Protein AF-G9KQT1-F1 (afdb_monomer_lite)

Foldseek 3Di:
DVVVVVVVVVVVVCCCPPPDPPVVVVVVVVVVVVVVVVVVVVVVVVVVVVVVVVVVVVVVVVVVVLLVVLLVPLVQAQDPVGHGPQRDPVDPDGHPSNVSSVVRDHPDPPPPPPPPPPPPPPCVVVPVPPPPPDDDDDD

pLDDT: mean 85.5, std 14.72, range [45.38, 98.44]

Secondary structure (DSSP, 8-state):
-HHHHHHHHHHHHHIIIII--HHHHHHHHHHHHHHHHHHHHHHHHHHHHHHHHHHHHHHHHHHHHHHHHHHHTGGGS--SSS--TTS-TTSSS--HHHHHHHHPPP---------------GGGG-GGGSTTSSPPPP-

Organism: Mustela putorius furo (NCBI:txid9669)

Sequence (139 aa):
AMAVRIQRRWRGYRIRKYCFNYFYLKEYLRAVSETNDAIREALEEFAEMKEREEKKADLEREEKERDSQARKMHYLLSTKQIPGIYNSPFRKDPDPWELRLQKAKPLTSQRSKVKDKHWVSPNSWLECTSARSFPRSEV

Radius of gyration: 44.78 Å; chains: 1; bounding box: 61×94×132 Å

Structure (mmCIF, N/CA/C/O backbone):
data_AF-G9KQT1-F1
#
_entry.id   AF-G9KQT1-F1
#
loop_
_atom_site.group_PDB
_atom_site.id
_atom_site.type_symbol
_atom_site.label_atom_id
_atom_site.label_alt_id
_atom_site.label_comp_id
_atom_site.label_asym_id
_atom_site.label_entity_id
_atom_site.label_seq_id
_atom_site.pdbx_PDB_ins_code
_atom_site.Cartn_x
_atom_site.Cartn_y
_atom_site.Cartn_z
_atom_site.occupancy
_atom_site.B_iso_or_equiv
_atom_site.auth_seq_id
_atom_site.auth_comp_id
_atom_site.auth_asym_id
_atom_site.auth_atom_id
_atom_site.pdbx_PDB_model_num
ATOM 1 N N . ALA A 1 1 ? 21.261 -1.125 -65.620 1.00 68.56 1 ALA A N 1
ATOM 2 C CA . ALA A 1 1 ? 21.786 -0.017 -64.788 1.00 68.56 1 ALA A CA 1
ATOM 3 C C . ALA A 1 1 ? 22.681 -0.540 -63.651 1.00 68.56 1 ALA A C 1
ATOM 5 O O . ALA A 1 1 ? 22.183 -0.914 -62.593 1.00 68.56 1 ALA A O 1
ATOM 6 N N . MET A 1 2 ? 24.002 -0.604 -63.861 1.00 87.31 2 MET A N 1
ATOM 7 C CA . MET A 1 2 ? 24.957 -1.138 -62.870 1.00 87.31 2 MET A CA 1
ATOM 8 C C . MET A 1 2 ? 25.234 -0.150 -61.718 1.00 87.31 2 MET A C 1
ATOM 10 O O . MET A 1 2 ? 25.255 -0.541 -60.552 1.00 87.31 2 MET A O 1
ATOM 14 N N . ALA A 1 3 ? 25.338 1.146 -62.027 1.00 92.75 3 ALA A N 1
ATOM 15 C CA . ALA A 1 3 ? 25.593 2.206 -61.047 1.00 92.75 3 ALA A CA 1
ATOM 16 C C . ALA A 1 3 ? 24.540 2.263 -59.923 1.00 92.75 3 ALA A C 1
ATOM 18 O O . ALA A 1 3 ? 24.884 2.399 -58.751 1.00 92.75 3 ALA A O 1
ATOM 19 N N . VAL A 1 4 ? 23.262 2.061 -60.255 1.00 95.12 4 VAL A N 1
ATOM 20 C CA . VAL A 1 4 ? 22.153 2.070 -59.284 1.00 95.12 4 VAL A CA 1
ATOM 21 C C . VAL A 1 4 ? 22.292 0.941 -58.255 1.00 95.12 4 VAL A C 1
ATOM 23 O O . VAL A 1 4 ? 22.037 1.142 -57.066 1.00 95.12 4 VAL A O 1
ATOM 26 N N . ARG A 1 5 ? 22.752 -0.247 -58.678 1.00 94.50 5 ARG A N 1
ATOM 27 C CA . ARG A 1 5 ? 22.982 -1.390 -57.774 1.00 94.50 5 ARG A CA 1
ATOM 28 C C . ARG A 1 5 ? 24.106 -1.090 -56.780 1.00 94.50 5 ARG A C 1
ATOM 30 O O . ARG A 1 5 ? 23.953 -1.361 -55.588 1.00 94.50 5 ARG A O 1
ATOM 37 N N . ILE A 1 6 ? 25.190 -0.478 -57.257 1.00 94.50 6 ILE A N 1
ATOM 38 C CA . ILE A 1 6 ? 26.335 -0.065 -56.431 1.00 94.50 6 ILE A CA 1
ATOM 39 C C . ILE A 1 6 ? 25.904 1.012 -55.426 1.00 94.50 6 ILE A C 1
ATOM 41 O O . ILE A 1 6 ? 26.145 0.874 -54.226 1.00 94.50 6 ILE A O 1
ATOM 45 N N . GLN A 1 7 ? 25.181 2.038 -55.882 1.00 95.44 7 GLN A N 1
ATOM 46 C CA . GLN A 1 7 ? 24.676 3.115 -55.027 1.00 95.44 7 GLN A CA 1
ATOM 47 C C . GLN A 1 7 ? 23.732 2.594 -53.937 1.00 95.44 7 GLN A C 1
ATOM 49 O O . GLN A 1 7 ? 23.856 2.987 -52.776 1.00 95.44 7 GLN A O 1
ATOM 54 N N . ARG A 1 8 ? 22.820 1.671 -54.272 1.00 95.25 8 ARG A N 1
ATOM 55 C CA . ARG A 1 8 ? 21.919 1.044 -53.292 1.00 95.25 8 ARG A CA 1
ATOM 56 C C . ARG A 1 8 ? 22.699 0.288 -52.214 1.00 95.25 8 ARG A C 1
ATOM 58 O O . ARG A 1 8 ? 22.399 0.434 -51.028 1.00 95.25 8 ARG A O 1
ATOM 65 N N . ARG A 1 9 ? 23.720 -0.485 -52.604 1.00 94.50 9 ARG A N 1
ATOM 66 C CA . ARG A 1 9 ? 24.579 -1.222 -51.663 1.00 94.50 9 ARG A CA 1
ATOM 67 C C . ARG A 1 9 ? 25.357 -0.271 -50.751 1.00 94.50 9 ARG A C 1
ATOM 69 O O . ARG A 1 9 ? 25.375 -0.490 -49.540 1.00 94.50 9 ARG A O 1
ATOM 76 N N . TRP A 1 10 ? 25.938 0.788 -51.315 1.00 95.19 10 TRP A N 1
ATOM 77 C CA . TRP A 1 10 ? 26.695 1.793 -50.567 1.00 95.19 10 TRP A CA 1
ATOM 78 C C . TRP A 1 10 ? 25.828 2.548 -49.555 1.00 95.19 10 TRP A C 1
ATOM 80 O O . TRP A 1 10 ? 26.207 2.664 -48.392 1.00 95.19 10 TRP A O 1
ATOM 90 N N . ARG A 1 11 ? 24.626 2.988 -49.954 1.00 93.38 11 ARG A N 1
ATOM 91 C CA . ARG A 1 11 ? 23.673 3.657 -49.049 1.00 93.38 11 ARG A CA 1
ATOM 92 C C . ARG A 1 11 ? 23.312 2.771 -47.853 1.00 93.38 11 ARG A C 1
ATOM 94 O O . ARG A 1 11 ? 23.349 3.239 -46.720 1.00 93.38 11 ARG A O 1
ATOM 101 N N . GLY A 1 12 ? 23.040 1.485 -48.090 1.00 91.69 12 GLY A N 1
ATOM 102 C CA . GLY A 1 12 ? 22.746 0.531 -47.017 1.00 91.69 12 GLY A CA 1
ATOM 103 C C . GLY A 1 12 ? 23.928 0.291 -46.072 1.00 91.69 12 GLY A C 1
ATOM 104 O O . GLY A 1 12 ? 23.738 0.222 -44.860 1.00 91.69 12 GLY A O 1
ATOM 105 N N . TYR A 1 13 ? 25.147 0.192 -46.608 1.00 91.44 13 TYR A N 1
ATOM 106 C CA . TYR A 1 13 ? 26.362 0.092 -45.795 1.00 91.44 13 TYR A CA 1
ATOM 107 C C . TYR A 1 13 ? 26.582 1.347 -44.942 1.00 91.44 13 TYR A C 1
ATOM 109 O O . TYR A 1 13 ? 26.785 1.226 -43.737 1.00 91.44 13 TYR A O 1
ATOM 117 N N . ARG A 1 14 ? 26.472 2.543 -45.540 1.00 92.50 14 ARG A N 1
ATOM 118 C CA . ARG A 1 14 ? 26.674 3.819 -44.842 1.00 92.50 14 ARG A CA 1
ATOM 119 C C . ARG A 1 14 ? 25.743 3.957 -43.640 1.00 92.50 14 ARG A C 1
ATOM 121 O O . ARG A 1 14 ? 26.203 4.312 -42.564 1.00 92.50 14 ARG A O 1
ATOM 128 N N . ILE A 1 15 ? 24.460 3.637 -43.813 1.00 90.38 15 ILE A N 1
ATOM 129 C CA . ILE A 1 15 ? 23.469 3.736 -42.733 1.00 90.38 15 ILE A CA 1
ATOM 130 C C . ILE A 1 15 ? 23.805 2.767 -41.595 1.00 90.38 15 ILE A C 1
ATOM 132 O O . ILE A 1 15 ? 23.902 3.201 -40.452 1.00 90.38 15 ILE A O 1
ATOM 136 N N . ARG A 1 16 ? 24.043 1.483 -41.903 1.00 87.31 16 ARG A N 1
ATOM 137 C CA . ARG A 1 16 ? 24.343 0.461 -40.882 1.00 87.31 16 ARG A CA 1
ATOM 138 C C . ARG A 1 16 ? 25.674 0.679 -40.163 1.00 87.31 16 ARG A C 1
ATOM 140 O O . ARG A 1 16 ? 25.832 0.197 -39.050 1.00 87.31 16 ARG A O 1
ATOM 147 N N . LYS A 1 17 ? 26.636 1.349 -40.806 1.00 86.06 17 LYS A N 1
ATOM 148 C CA . LYS A 1 17 ? 27.951 1.611 -40.213 1.00 86.06 17 LYS A CA 1
ATOM 149 C C . LYS A 1 17 ? 28.010 2.920 -39.430 1.00 86.06 17 LYS A C 1
ATOM 151 O O . LYS A 1 17 ? 28.666 2.953 -38.399 1.00 86.06 17 LYS A O 1
ATOM 156 N N . TYR A 1 18 ? 27.367 3.983 -39.917 1.00 88.75 18 TYR A N 1
ATOM 157 C CA . TYR A 1 18 ? 27.596 5.337 -39.397 1.00 88.75 18 TYR A CA 1
ATOM 158 C C . TYR A 1 18 ? 26.359 6.026 -38.824 1.00 88.75 18 TYR A C 1
ATOM 160 O O . TYR A 1 18 ? 26.514 6.966 -38.056 1.00 88.75 18 TYR A O 1
ATOM 168 N N . CYS A 1 19 ? 25.146 5.611 -39.195 1.00 86.25 19 CYS A N 1
ATOM 169 C CA . CYS A 1 19 ? 23.930 6.310 -38.768 1.00 86.25 19 CYS A CA 1
ATOM 170 C C . CYS A 1 19 ? 23.150 5.533 -37.708 1.00 86.25 19 CYS A C 1
ATOM 172 O O . CYS A 1 19 ? 22.581 6.138 -36.809 1.00 86.25 19 CYS A O 1
ATOM 174 N N . PHE A 1 20 ? 23.084 4.206 -37.832 1.00 84.50 20 PHE A N 1
ATOM 175 C CA . PHE A 1 20 ? 22.216 3.397 -36.990 1.00 84.50 20 PHE A CA 1
ATOM 176 C C . PHE A 1 20 ? 22.848 2.052 -36.646 1.00 84.50 20 PHE A C 1
ATOM 178 O O . PHE A 1 20 ? 23.075 1.217 -37.526 1.00 84.50 20 PHE A O 1
ATOM 185 N N . ASN A 1 21 ? 23.074 1.833 -35.351 1.00 87.19 21 ASN A N 1
ATOM 186 C CA . ASN A 1 21 ? 23.496 0.548 -34.820 1.00 87.19 21 ASN A CA 1
ATOM 187 C C . ASN A 1 21 ? 22.286 -0.196 -34.241 1.00 87.19 21 ASN A C 1
ATOM 189 O O . ASN A 1 21 ? 21.804 0.105 -33.150 1.00 87.19 21 ASN A O 1
ATOM 193 N N . TYR A 1 22 ? 21.822 -1.190 -34.993 1.00 86.12 22 TYR A N 1
ATOM 194 C CA . TYR A 1 22 ? 20.683 -2.027 -34.626 1.00 86.12 22 TYR A CA 1
ATOM 195 C C . TYR A 1 22 ? 20.869 -2.748 -33.285 1.00 86.12 22 TYR A C 1
ATOM 197 O O . TYR A 1 22 ? 19.920 -2.841 -32.511 1.00 86.12 22 TYR A O 1
ATOM 205 N N . PHE A 1 23 ? 22.080 -3.229 -32.994 1.00 90.00 23 PHE A N 1
ATOM 206 C CA . PHE A 1 23 ? 22.348 -3.979 -31.770 1.00 90.00 23 PHE A CA 1
ATOM 207 C C . PHE A 1 23 ? 22.247 -3.080 -30.540 1.00 90.00 23 PHE A C 1
ATOM 209 O O . PHE A 1 23 ? 21.591 -3.459 -29.580 1.00 90.00 23 PHE A O 1
ATOM 216 N N . TYR A 1 24 ? 22.781 -1.855 -30.597 1.00 91.62 24 TYR A N 1
ATOM 2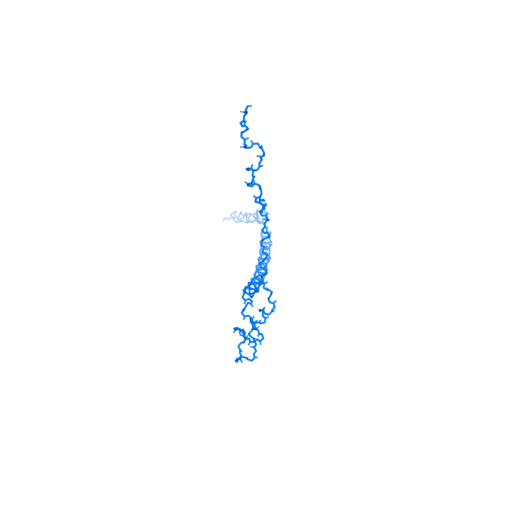17 C CA . TYR A 1 24 ? 22.635 -0.912 -29.484 1.00 91.62 24 TYR A CA 1
ATOM 218 C C . TYR A 1 24 ? 21.183 -0.508 -29.239 1.00 91.62 24 TYR A C 1
ATOM 220 O O . TYR A 1 24 ? 20.774 -0.449 -28.085 1.00 91.62 24 TYR A O 1
ATOM 228 N N . LEU A 1 25 ? 20.384 -0.278 -30.292 1.00 92.12 25 LEU A N 1
ATOM 229 C CA . LEU A 1 25 ? 18.958 -0.004 -30.090 1.00 92.12 25 LEU A CA 1
ATOM 230 C C . LEU A 1 25 ? 18.258 -1.203 -29.442 1.00 92.12 25 LEU A C 1
ATOM 232 O O . LEU A 1 25 ? 17.448 -1.023 -28.538 1.00 92.12 25 LEU A O 1
ATOM 236 N N . LYS A 1 26 ? 18.560 -2.420 -29.902 1.00 95.69 26 LYS A N 1
ATOM 237 C CA . LYS A 1 26 ? 17.956 -3.639 -29.364 1.00 95.69 26 LYS A CA 1
ATOM 238 C C . LYS A 1 26 ? 18.280 -3.822 -27.879 1.00 95.69 26 LYS A C 1
ATOM 240 O O . LYS A 1 26 ? 17.363 -4.063 -27.102 1.00 95.69 26 LYS A O 1
ATOM 245 N N . GLU A 1 27 ? 19.545 -3.668 -27.493 1.00 96.88 27 GLU A N 1
ATOM 246 C CA . GLU A 1 27 ? 19.960 -3.767 -26.088 1.00 96.88 27 GLU A CA 1
ATOM 247 C C . GLU A 1 27 ? 19.356 -2.645 -25.237 1.00 96.88 27 GLU A C 1
ATOM 249 O O . GLU A 1 27 ? 18.881 -2.902 -24.136 1.00 96.88 27 GLU A O 1
ATOM 254 N N . TYR A 1 28 ? 19.287 -1.419 -25.763 1.00 96.69 28 TYR A N 1
ATOM 255 C CA . TYR A 1 28 ? 18.627 -0.311 -25.074 1.00 96.69 28 TYR A CA 1
ATOM 256 C C . TYR A 1 28 ? 17.149 -0.609 -24.801 1.00 96.69 28 TYR A C 1
ATOM 258 O O . TYR A 1 28 ? 16.695 -0.479 -23.669 1.00 96.69 28 TYR A O 1
ATOM 266 N N . LEU A 1 29 ? 16.400 -1.045 -25.819 1.00 97.94 29 LEU A N 1
ATOM 267 C CA . LEU A 1 29 ? 14.983 -1.374 -25.660 1.00 97.94 29 LEU A CA 1
ATOM 268 C C . LEU A 1 29 ? 14.775 -2.516 -24.668 1.00 97.94 29 LEU A C 1
ATOM 270 O O . LEU A 1 29 ? 13.833 -2.462 -23.882 1.00 97.94 29 LEU A O 1
ATOM 274 N N . ARG A 1 30 ? 15.669 -3.510 -24.677 1.00 97.94 30 ARG A N 1
ATOM 275 C CA . ARG A 1 30 ? 15.654 -4.607 -23.711 1.00 97.94 30 ARG A CA 1
ATOM 276 C C . ARG A 1 30 ? 15.861 -4.102 -22.282 1.00 97.94 30 ARG A C 1
ATOM 278 O O . ARG A 1 30 ? 15.053 -4.415 -21.413 1.00 97.94 30 ARG A O 1
ATOM 285 N N . ALA A 1 31 ? 16.890 -3.288 -22.054 1.00 98.19 31 ALA A N 1
ATOM 286 C CA . ALA A 1 31 ? 17.151 -2.703 -20.742 1.00 98.19 31 ALA A CA 1
ATOM 287 C C . ALA A 1 31 ? 15.958 -1.861 -20.263 1.00 98.19 31 ALA A C 1
ATOM 289 O O . ALA A 1 31 ? 15.525 -1.989 -19.123 1.00 98.19 31 ALA A O 1
ATOM 290 N N . VAL A 1 32 ? 15.364 -1.057 -21.152 1.00 98.44 32 VAL A N 1
ATOM 291 C CA . VAL A 1 32 ? 14.162 -0.273 -20.836 1.00 98.44 32 VAL A CA 1
ATOM 292 C C . VAL A 1 32 ? 12.990 -1.179 -20.454 1.00 98.44 32 VAL A C 1
ATOM 294 O O . VAL A 1 32 ? 12.336 -0.910 -19.448 1.00 98.44 32 VAL A O 1
ATOM 297 N N . SER A 1 33 ? 12.722 -2.258 -21.198 1.00 98.25 33 SER A N 1
ATOM 298 C CA . SER A 1 33 ? 11.652 -3.196 -20.829 1.00 98.25 33 SER A CA 1
ATOM 299 C C . SER A 1 33 ? 11.899 -3.852 -19.473 1.00 98.25 33 SER A C 1
ATOM 301 O O . SER A 1 33 ? 11.005 -3.830 -18.638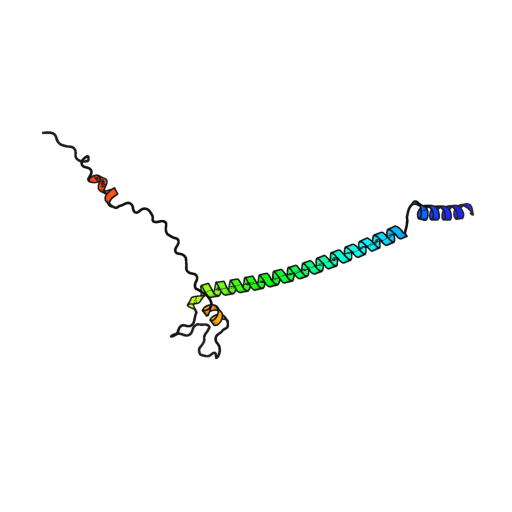 1.00 98.25 33 SER A O 1
ATOM 303 N N . GLU A 1 34 ? 13.121 -4.326 -19.217 1.00 98.25 34 GLU A N 1
ATOM 304 C CA . GLU A 1 34 ? 13.483 -4.962 -17.945 1.00 98.25 34 GLU A CA 1
ATOM 305 C C . GLU A 1 34 ? 13.316 -3.982 -16.771 1.00 98.25 34 GLU A C 1
ATOM 307 O O . GLU A 1 34 ? 12.736 -4.337 -15.747 1.00 98.25 34 GLU A O 1
ATOM 312 N N . THR A 1 35 ? 13.731 -2.718 -16.931 1.00 98.25 35 THR A N 1
ATOM 313 C CA . THR A 1 35 ? 13.519 -1.693 -15.892 1.00 98.25 35 THR A CA 1
ATOM 314 C C . THR A 1 35 ? 12.046 -1.363 -15.670 1.00 98.25 35 THR A C 1
ATOM 316 O O . THR A 1 35 ? 11.629 -1.188 -14.529 1.00 98.25 35 THR A O 1
ATOM 319 N N . ASN A 1 36 ? 11.243 -1.292 -16.734 1.00 98.44 36 ASN A N 1
ATOM 320 C CA . ASN A 1 36 ? 9.814 -1.018 -16.614 1.00 98.44 36 ASN A CA 1
ATOM 321 C C . ASN A 1 36 ? 9.088 -2.157 -15.899 1.00 98.44 36 ASN A C 1
ATOM 323 O O . ASN A 1 36 ? 8.209 -1.890 -15.083 1.00 98.44 36 ASN A O 1
ATOM 327 N N . ASP A 1 37 ? 9.448 -3.403 -16.197 1.00 98.31 37 ASP A N 1
ATOM 328 C CA . ASP A 1 37 ? 8.837 -4.571 -15.569 1.00 98.31 37 ASP A CA 1
ATOM 329 C C . ASP A 1 37 ? 9.218 -4.652 -14.085 1.00 98.31 37 ASP A C 1
ATOM 331 O O . ASP A 1 37 ? 8.329 -4.797 -13.250 1.00 98.31 37 ASP A O 1
ATOM 335 N N . ALA A 1 38 ? 10.483 -4.391 -13.735 1.00 98.19 38 ALA A N 1
ATOM 336 C CA . ALA A 1 38 ? 10.910 -4.291 -12.337 1.00 98.19 38 ALA A CA 1
ATOM 337 C C . ALA A 1 38 ? 10.180 -3.170 -11.568 1.00 98.19 38 ALA A C 1
ATOM 339 O O . ALA A 1 38 ? 9.789 -3.345 -10.416 1.00 98.19 38 ALA A O 1
ATOM 340 N N . ILE A 1 39 ? 9.963 -2.007 -12.198 1.00 98.31 39 ILE A N 1
ATOM 341 C CA . ILE A 1 39 ? 9.204 -0.906 -11.583 1.00 98.31 39 ILE A CA 1
ATOM 342 C C . ILE A 1 39 ? 7.735 -1.297 -11.387 1.00 98.31 39 ILE A C 1
ATOM 344 O O . ILE A 1 39 ? 7.152 -0.957 -10.361 1.00 98.31 39 ILE A O 1
ATOM 348 N N . ARG A 1 40 ? 7.1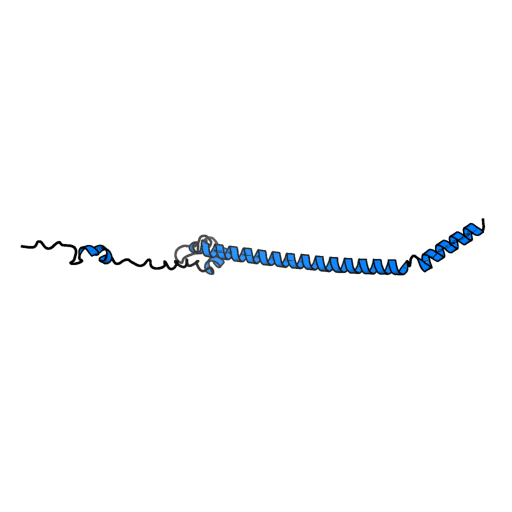20 -1.992 -12.352 1.00 98.25 40 ARG A N 1
ATOM 349 C CA . ARG A 1 40 ? 5.728 -2.454 -12.235 1.00 98.25 40 ARG A CA 1
ATOM 350 C C . ARG A 1 40 ? 5.558 -3.441 -11.090 1.00 98.25 40 ARG A C 1
ATOM 352 O O . ARG A 1 40 ? 4.637 -3.255 -10.305 1.00 98.25 40 ARG A O 1
ATOM 359 N N . GLU A 1 41 ? 6.457 -4.414 -10.974 1.00 98.12 41 GLU A N 1
ATOM 360 C CA . GLU A 1 41 ? 6.461 -5.388 -9.878 1.00 98.12 41 GLU A CA 1
ATOM 361 C C . GLU A 1 41 ? 6.593 -4.681 -8.522 1.00 98.12 41 GLU A C 1
ATOM 363 O O . GLU A 1 41 ? 5.744 -4.851 -7.651 1.00 98.12 41 GLU A O 1
ATOM 368 N N . ALA A 1 42 ? 7.559 -3.768 -8.377 1.00 97.94 42 ALA A N 1
ATOM 369 C CA . ALA A 1 42 ? 7.727 -2.997 -7.144 1.00 97.94 42 ALA A CA 1
ATOM 370 C C . ALA A 1 42 ? 6.493 -2.136 -6.792 1.00 97.94 42 ALA A C 1
ATOM 372 O O . ALA A 1 42 ? 6.158 -1.963 -5.618 1.00 97.94 42 ALA A O 1
ATOM 373 N N . LEU A 1 43 ? 5.808 -1.574 -7.795 1.00 98.38 43 LEU A N 1
ATOM 374 C CA . LEU A 1 43 ? 4.575 -0.810 -7.588 1.00 98.38 43 LEU A CA 1
ATOM 375 C C . LEU A 1 43 ? 3.398 -1.703 -7.182 1.00 98.38 43 LEU A C 1
ATOM 377 O O . LEU A 1 43 ? 2.583 -1.279 -6.362 1.00 98.38 43 LEU A O 1
ATOM 381 N N . GLU A 1 44 ? 3.305 -2.908 -7.740 1.00 97.88 44 GLU A N 1
ATOM 382 C CA . GLU A 1 44 ? 2.287 -3.897 -7.383 1.00 97.88 44 GLU A CA 1
ATOM 383 C C . GLU A 1 44 ? 2.481 -4.374 -5.940 1.00 97.88 44 GLU A C 1
ATOM 385 O O . GLU A 1 44 ? 1.556 -4.270 -5.134 1.00 97.88 44 GLU A O 1
ATOM 390 N N . GLU A 1 45 ? 3.706 -4.747 -5.562 1.00 97.69 45 GLU A N 1
ATOM 391 C CA . GLU A 1 45 ? 4.053 -5.101 -4.182 1.00 97.69 45 GLU A CA 1
ATOM 392 C C . GLU A 1 45 ? 3.721 -3.970 -3.198 1.00 97.69 45 GLU A C 1
ATOM 394 O O . GLU A 1 45 ? 3.132 -4.200 -2.137 1.00 97.69 45 GLU A O 1
ATOM 399 N N . PHE A 1 46 ? 4.062 -2.727 -3.550 1.00 98.00 46 PHE A N 1
ATOM 400 C CA . PHE A 1 46 ? 3.752 -1.567 -2.720 1.00 98.00 46 PHE A CA 1
ATOM 401 C C . PHE A 1 46 ? 2.240 -1.355 -2.568 1.00 98.00 46 PHE A C 1
ATOM 403 O O . PHE A 1 46 ? 1.765 -1.064 -1.467 1.00 98.00 46 PHE A O 1
ATOM 410 N N . ALA A 1 47 ? 1.473 -1.516 -3.649 1.00 97.81 47 ALA A N 1
ATOM 411 C CA . ALA A 1 47 ? 0.021 -1.399 -3.616 1.00 97.81 47 ALA A CA 1
ATOM 412 C C . ALA A 1 47 ? -0.608 -2.470 -2.713 1.00 97.81 47 ALA A C 1
ATOM 414 O O . ALA A 1 47 ? -1.443 -2.139 -1.869 1.00 97.81 47 ALA A O 1
ATOM 415 N N . GLU A 1 48 ? -0.163 -3.724 -2.817 1.00 97.69 48 GLU A N 1
ATOM 416 C CA . GLU A 1 48 ? -0.633 -4.802 -1.945 1.00 97.69 48 GLU A CA 1
ATOM 417 C C . GLU A 1 48 ? -0.285 -4.554 -0.474 1.00 97.69 48 GLU A C 1
ATOM 419 O O . GLU A 1 48 ? -1.107 -4.774 0.419 1.00 97.69 48 GLU A O 1
ATOM 424 N N . MET A 1 49 ? 0.940 -4.105 -0.195 1.00 96.50 49 MET A N 1
ATOM 425 C CA . MET A 1 49 ? 1.372 -3.788 1.166 1.00 96.50 49 MET A CA 1
ATOM 426 C C . MET A 1 49 ? 0.520 -2.678 1.771 1.00 96.50 49 MET A C 1
ATOM 428 O O . MET A 1 49 ? 0.023 -2.830 2.889 1.00 96.50 49 MET A O 1
ATOM 432 N N . LYS A 1 50 ? 0.273 -1.615 1.006 1.00 97.81 50 LYS A N 1
ATOM 433 C CA . LYS A 1 50 ? -0.584 -0.511 1.426 1.00 97.81 50 LYS A CA 1
ATOM 434 C C . LYS A 1 50 ? -2.017 -0.972 1.695 1.00 97.81 50 LYS A C 1
ATOM 436 O O . LYS A 1 50 ? -2.579 -0.627 2.728 1.00 97.81 50 LYS A O 1
ATOM 441 N N . GLU A 1 51 ? -2.592 -1.802 0.826 1.00 97.56 51 GLU A N 1
ATOM 442 C CA . GLU A 1 51 ? -3.942 -2.339 1.027 1.00 97.56 51 GLU A CA 1
ATOM 443 C C . GLU A 1 51 ? -4.025 -3.199 2.302 1.00 97.56 51 GLU A C 1
ATOM 445 O O . GLU A 1 51 ? -4.989 -3.115 3.065 1.00 97.56 51 GLU A O 1
ATOM 450 N N . ARG A 1 52 ? -3.002 -4.019 2.582 1.00 97.25 52 ARG A N 1
ATOM 451 C CA . ARG A 1 52 ? -2.927 -4.806 3.826 1.00 97.25 52 ARG A CA 1
ATOM 452 C C . ARG A 1 52 ? -2.833 -3.912 5.060 1.00 97.25 52 ARG A C 1
ATOM 454 O O . ARG A 1 52 ? -3.439 -4.235 6.082 1.00 97.25 52 ARG A O 1
ATOM 461 N N . GLU A 1 53 ? -2.060 -2.835 4.993 1.00 97.19 53 GLU A N 1
ATOM 462 C CA . GLU A 1 53 ? -1.941 -1.858 6.078 1.00 97.19 53 GLU A CA 1
ATOM 463 C C . GLU A 1 53 ? -3.257 -1.117 6.319 1.00 97.19 53 GLU A C 1
ATOM 465 O O . GLU A 1 53 ? -3.700 -1.042 7.464 1.00 97.19 53 GLU A O 1
ATOM 470 N N . GLU A 1 54 ? -3.923 -0.654 5.260 1.00 97.38 54 GLU A N 1
ATOM 471 C CA . GLU A 1 54 ? -5.238 -0.011 5.336 1.00 97.38 54 GLU A CA 1
ATOM 472 C C . GLU A 1 54 ? -6.276 -0.960 5.945 1.00 97.38 54 GLU A C 1
ATOM 474 O O . GLU A 1 54 ? -6.915 -0.607 6.932 1.00 97.38 54 GLU A O 1
ATOM 479 N N . LYS A 1 55 ? -6.353 -2.215 5.481 1.00 97.62 55 LYS A N 1
ATOM 480 C CA . LYS A 1 55 ? -7.240 -3.235 6.070 1.00 97.62 55 LYS A CA 1
ATOM 481 C C . LYS A 1 55 ? -6.973 -3.454 7.560 1.00 97.62 55 LYS A C 1
ATOM 483 O O . LYS A 1 55 ? -7.911 -3.582 8.342 1.00 97.62 55 LYS A O 1
ATOM 488 N N . LYS A 1 56 ? -5.705 -3.504 7.982 1.00 97.50 56 LYS A N 1
ATOM 489 C CA . LYS A 1 56 ? -5.353 -3.631 9.408 1.00 97.50 56 LYS A CA 1
ATOM 490 C C . LYS A 1 56 ? -5.768 -2.394 10.202 1.00 97.50 56 LYS A C 1
ATOM 492 O O . LYS A 1 56 ? -6.308 -2.539 11.296 1.00 97.50 56 LYS A O 1
ATOM 497 N N . ALA A 1 57 ? -5.539 -1.202 9.657 1.00 97.75 57 ALA A N 1
ATOM 498 C CA . ALA A 1 57 ? -5.930 0.053 10.285 1.00 97.75 57 ALA A CA 1
ATOM 499 C C . ALA A 1 57 ? -7.457 0.177 10.399 1.00 97.75 57 ALA A C 1
ATOM 501 O O . ALA A 1 57 ? -7.952 0.674 11.407 1.00 97.75 57 ALA A O 1
ATOM 502 N N . ASP A 1 58 ? -8.209 -0.299 9.409 1.00 97.69 58 ASP A N 1
ATOM 503 C CA . ASP A 1 58 ? -9.673 -0.330 9.422 1.00 97.69 58 ASP A CA 1
ATOM 504 C C . ASP A 1 58 ? -10.191 -1.240 10.530 1.00 97.69 58 ASP A C 1
ATOM 506 O O . ASP A 1 58 ? -10.991 -0.802 11.354 1.00 97.69 58 ASP A O 1
ATOM 510 N N . LEU A 1 59 ? -9.651 -2.457 10.636 1.00 97.44 59 LEU A N 1
ATOM 511 C CA . LEU A 1 59 ? -9.990 -3.385 11.716 1.00 97.44 59 LEU A CA 1
ATOM 512 C C . LEU A 1 59 ? -9.659 -2.807 13.101 1.00 97.44 59 LEU A C 1
ATOM 514 O O . LEU A 1 59 ? -10.452 -2.943 14.032 1.00 97.44 59 LEU A O 1
ATOM 518 N N . GLU A 1 60 ? -8.519 -2.125 13.249 1.00 97.50 60 GLU A N 1
ATOM 519 C CA . GLU A 1 60 ? -8.150 -1.463 14.506 1.00 97.50 60 GLU A CA 1
ATOM 520 C C . GLU A 1 60 ? -9.086 -0.284 14.824 1.00 97.50 60 GLU A C 1
ATOM 522 O O . GLU A 1 60 ? -9.458 -0.069 15.981 1.00 97.50 60 GLU A O 1
ATOM 527 N N . ARG A 1 61 ? -9.495 0.490 13.810 1.00 97.44 61 ARG A N 1
ATOM 528 C CA . ARG A 1 61 ? -10.479 1.571 13.963 1.00 97.44 61 ARG A CA 1
ATOM 529 C C . ARG A 1 61 ? -11.830 1.020 14.398 1.00 97.44 61 ARG A C 1
ATOM 531 O O . ARG A 1 61 ? -12.378 1.512 15.380 1.00 97.44 61 ARG A O 1
ATOM 538 N N . GLU A 1 62 ? -12.321 -0.026 13.743 1.00 97.19 62 GLU A N 1
ATOM 539 C CA . GLU A 1 62 ? -13.561 -0.708 14.115 1.00 97.19 62 GLU A CA 1
ATOM 540 C C . GLU A 1 62 ? -13.489 -1.278 15.537 1.00 97.19 62 GLU A C 1
ATOM 542 O O . GLU A 1 62 ? -14.436 -1.142 16.315 1.00 97.19 62 GLU A O 1
ATOM 547 N N . GLU A 1 63 ? -12.363 -1.879 15.931 1.00 95.19 63 GLU A N 1
ATOM 548 C CA . GLU A 1 63 ? -12.170 -2.373 17.296 1.00 95.19 63 GLU A CA 1
ATOM 549 C C . GLU A 1 63 ? -12.225 -1.231 18.319 1.00 95.19 63 GLU A C 1
ATOM 551 O O . GLU A 1 63 ? -12.977 -1.316 19.295 1.00 95.19 63 GLU A O 1
ATOM 556 N N . LYS A 1 64 ? -11.507 -0.130 18.065 1.00 94.88 64 LYS A N 1
ATOM 557 C CA . LYS A 1 64 ? -11.534 1.071 18.914 1.00 94.88 64 LYS A CA 1
ATOM 558 C C . LYS A 1 64 ? -12.929 1.679 18.999 1.00 94.88 64 LYS A C 1
ATOM 560 O O . LYS A 1 64 ? -13.348 2.103 20.078 1.00 94.88 64 LYS A O 1
ATOM 565 N N . GLU A 1 65 ? -13.665 1.721 17.892 1.00 95.75 65 GLU A N 1
ATOM 566 C CA . GLU A 1 65 ? -15.045 2.197 17.865 1.00 95.75 65 GLU A CA 1
ATOM 567 C C . GLU A 1 65 ? -15.946 1.311 18.720 1.00 95.75 65 GLU A C 1
ATOM 569 O O . GLU A 1 65 ? -16.676 1.831 19.568 1.00 95.75 65 GLU A O 1
ATOM 574 N N . ARG A 1 66 ? -15.843 -0.013 18.583 1.00 94.12 66 ARG A N 1
ATOM 575 C CA . ARG A 1 66 ? -16.587 -0.976 19.405 1.00 94.12 66 ARG A CA 1
ATOM 576 C C . ARG A 1 66 ? -16.265 -0.820 20.888 1.00 94.12 66 ARG A C 1
ATOM 578 O O . ARG A 1 66 ? -17.178 -0.791 21.710 1.00 94.12 66 ARG A O 1
ATOM 585 N N . ASP A 1 67 ? -15.000 -0.643 21.241 1.00 93.06 67 ASP A N 1
ATOM 586 C CA . ASP A 1 67 ? -14.598 -0.394 22.625 1.00 93.06 67 ASP A CA 1
ATOM 587 C C . ASP A 1 67 ? -15.142 0.943 23.140 1.00 93.06 67 ASP A C 1
ATOM 589 O O . ASP A 1 67 ? -15.621 1.038 24.272 1.00 93.06 67 ASP A O 1
ATOM 593 N N . SER A 1 68 ? -15.136 1.985 22.305 1.00 92.62 68 SER A N 1
ATOM 594 C CA . SER A 1 68 ? -15.721 3.281 22.653 1.00 92.62 68 SER A CA 1
ATOM 595 C C . SER A 1 68 ? -17.234 3.184 22.888 1.00 92.62 68 SER A C 1
ATOM 597 O O . SER A 1 68 ? -17.751 3.773 23.841 1.00 92.62 68 SER A O 1
ATOM 599 N N . GLN A 1 69 ? -17.940 2.400 22.068 1.00 93.06 69 GLN A N 1
ATOM 600 C CA . GLN A 1 69 ? -19.367 2.125 22.210 1.00 93.06 69 GLN A CA 1
ATOM 601 C C . GLN A 1 69 ? -19.639 1.349 23.500 1.00 93.06 69 GLN A C 1
ATOM 603 O O . GLN A 1 69 ? -20.517 1.744 24.266 1.00 93.06 69 GLN A O 1
ATOM 608 N N . ALA A 1 70 ? -18.835 0.326 23.804 1.00 94.12 70 ALA A N 1
ATOM 609 C CA . ALA A 1 70 ? -18.938 -0.423 25.052 1.00 94.12 70 ALA A CA 1
ATOM 610 C C . ALA A 1 70 ? -18.775 0.492 26.279 1.00 94.12 70 ALA A C 1
ATOM 612 O O . ALA A 1 70 ? -19.566 0.428 27.217 1.00 94.12 70 ALA A O 1
ATOM 613 N N . ARG A 1 71 ? -17.819 1.432 26.255 1.00 92.25 71 ARG A N 1
ATOM 614 C CA . ARG A 1 71 ? -17.657 2.416 27.343 1.00 92.25 71 ARG A CA 1
ATOM 615 C C . ARG A 1 71 ? -18.860 3.353 27.483 1.00 92.25 71 ARG A C 1
ATOM 617 O O . ARG A 1 71 ? -19.262 3.670 28.605 1.00 92.25 71 ARG A O 1
ATOM 624 N N . LYS A 1 72 ? -19.451 3.799 26.367 1.00 91.62 72 LYS A N 1
ATOM 625 C CA . LYS A 1 72 ? -20.664 4.641 26.369 1.00 91.62 72 LYS A CA 1
ATOM 626 C C . LYS A 1 72 ? -21.877 3.887 26.918 1.00 91.62 72 LYS A C 1
ATOM 628 O O . LYS A 1 72 ? -22.655 4.456 27.675 1.00 91.62 72 LYS A O 1
ATOM 633 N N . MET A 1 73 ? -22.008 2.611 26.569 1.00 91.44 73 MET A N 1
ATOM 634 C CA . MET A 1 73 ? -23.157 1.759 26.891 1.00 91.44 73 MET A CA 1
ATOM 635 C C . MET A 1 73 ? -22.932 0.864 28.121 1.00 91.44 73 MET A C 1
ATOM 637 O O . MET A 1 73 ? -23.689 -0.078 28.334 1.00 91.44 73 MET A O 1
ATOM 641 N N . HIS A 1 74 ? -21.920 1.152 28.949 1.00 90.75 74 HIS A N 1
ATOM 642 C CA . HIS A 1 74 ? -21.520 0.313 30.090 1.00 90.75 74 HIS A CA 1
ATOM 643 C C . HIS A 1 74 ? -22.656 0.017 31.085 1.00 90.75 74 HIS A C 1
ATOM 645 O O . HIS A 1 74 ? -22.633 -1.000 31.766 1.00 90.75 74 HIS A O 1
ATOM 651 N N . TYR A 1 75 ? -23.663 0.886 31.171 1.00 89.12 75 TYR A N 1
ATOM 652 C CA . TYR A 1 75 ? -24.815 0.721 32.059 1.00 89.12 75 TYR A CA 1
ATOM 653 C C . TYR A 1 75 ? -25.757 -0.423 31.650 1.00 89.12 75 TYR A C 1
ATOM 655 O O . TYR A 1 75 ? -26.605 -0.816 32.443 1.00 89.12 75 TYR A O 1
ATOM 663 N N . LEU A 1 76 ? -25.624 -0.963 30.435 1.00 91.56 76 LEU A N 1
ATOM 664 C CA . LEU A 1 76 ? -26.411 -2.109 29.960 1.00 91.56 76 LEU A CA 1
ATOM 665 C C . LEU A 1 76 ? -25.906 -3.462 30.486 1.00 91.56 76 LEU A C 1
ATOM 667 O O . LEU A 1 76 ? -26.477 -4.498 30.142 1.00 91.56 76 LEU A O 1
ATOM 671 N N . LEU A 1 77 ? -24.841 -3.444 31.291 1.00 91.62 77 LEU A N 1
ATOM 672 C CA . LEU A 1 77 ? -24.252 -4.621 31.914 1.00 91.62 77 LEU A CA 1
ATOM 673 C C . LEU A 1 77 ? -25.192 -5.335 32.875 1.00 91.62 77 LEU A C 1
ATOM 675 O O . LEU A 1 77 ? -25.965 -4.715 33.608 1.00 91.62 77 LEU A O 1
ATOM 679 N N . SER A 1 78 ? -25.027 -6.653 32.944 1.00 91.88 78 SER A N 1
ATOM 680 C CA . SER A 1 78 ? -25.657 -7.473 33.965 1.00 91.88 78 SER A CA 1
ATOM 681 C C . SER A 1 78 ? -25.192 -7.078 35.361 1.00 91.88 78 SER A C 1
ATOM 683 O O . SER A 1 78 ? -24.001 -6.964 35.650 1.00 91.88 78 SER A O 1
ATOM 685 N N . THR A 1 79 ? -26.153 -6.934 36.267 1.00 89.75 79 THR A N 1
ATOM 686 C CA . THR A 1 79 ? -25.893 -6.783 37.700 1.00 89.75 79 THR A CA 1
ATOM 687 C C . THR A 1 79 ? -26.109 -8.120 38.406 1.00 89.75 79 THR A C 1
ATOM 689 O O . THR A 1 79 ? -26.558 -9.092 37.801 1.00 89.75 79 THR A O 1
ATOM 692 N N . LYS A 1 80 ? -25.807 -8.188 39.709 1.00 88.56 80 LYS A N 1
ATOM 693 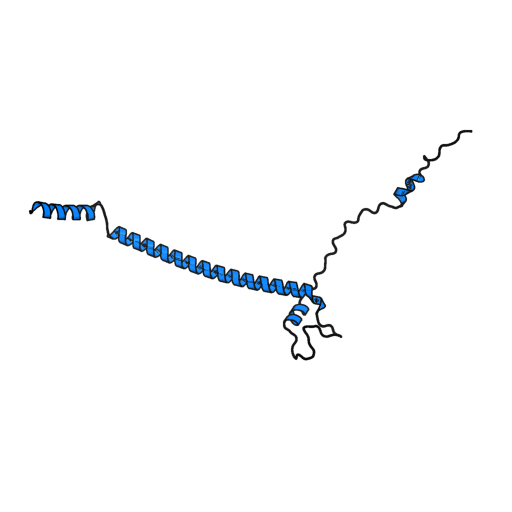C CA . LYS A 1 80 ? -26.057 -9.401 40.507 1.00 88.56 80 LYS A CA 1
ATOM 694 C C . 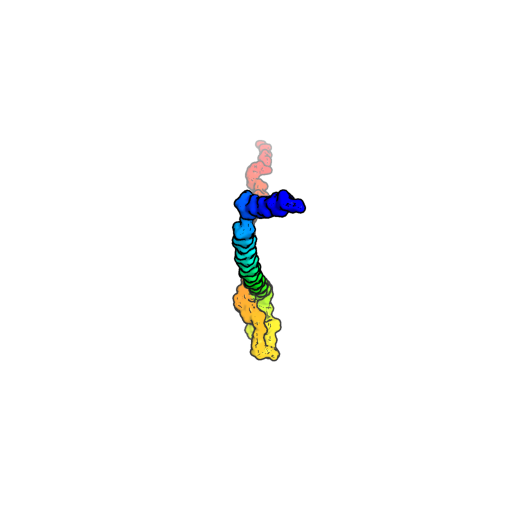LYS A 1 80 ? -27.544 -9.744 40.638 1.00 88.56 80 LYS A C 1
ATOM 696 O O . LYS A 1 80 ? -27.870 -10.903 40.847 1.00 88.56 80 LYS A O 1
ATOM 701 N N . GLN A 1 81 ? -28.417 -8.738 40.586 1.00 90.69 81 GLN A N 1
ATOM 702 C CA . GLN A 1 81 ? -29.856 -8.904 40.811 1.00 90.69 81 GLN A CA 1
ATOM 703 C C . GLN A 1 81 ? -30.632 -8.997 39.496 1.00 90.69 81 GLN A C 1
ATOM 705 O O . GLN A 1 81 ? -31.588 -9.760 39.409 1.00 90.69 81 GLN A O 1
ATOM 710 N N . ILE A 1 82 ? -30.228 -8.220 38.484 1.00 90.81 82 ILE A N 1
ATOM 711 C CA . ILE A 1 82 ? -30.938 -8.105 37.209 1.00 90.81 82 ILE A CA 1
ATOM 712 C C . ILE A 1 82 ? -29.980 -8.453 36.061 1.00 90.81 82 ILE A C 1
ATOM 714 O O . ILE A 1 82 ? -28.925 -7.808 35.955 1.00 90.81 82 ILE A O 1
ATOM 718 N N . PRO A 1 83 ? -30.335 -9.433 35.205 1.00 91.12 83 PRO A N 1
ATOM 719 C CA . PRO A 1 83 ? -29.562 -9.757 34.016 1.00 91.12 83 PRO A CA 1
ATOM 720 C C . PRO A 1 83 ? -29.545 -8.587 33.026 1.00 91.12 83 PRO A C 1
ATOM 722 O O . PRO A 1 83 ? -30.560 -7.924 32.812 1.00 91.12 83 PRO A O 1
ATOM 725 N N . GLY A 1 84 ? -28.383 -8.334 32.424 1.00 90.06 84 GLY A N 1
ATOM 726 C CA . GLY A 1 84 ? -28.199 -7.295 31.408 1.00 90.06 84 GLY A CA 1
ATOM 727 C C . GLY A 1 84 ? -28.880 -7.671 30.095 1.00 90.06 84 GLY A C 1
ATOM 728 O O . GLY A 1 84 ? -29.189 -8.840 29.860 1.00 90.06 84 GLY A O 1
ATOM 729 N N . ILE A 1 85 ? -29.074 -6.697 29.200 1.00 92.06 85 ILE A N 1
ATOM 730 C CA . ILE A 1 85 ? -29.746 -6.931 27.904 1.00 92.06 85 ILE A CA 1
ATOM 731 C C . ILE A 1 85 ? -29.036 -8.038 27.106 1.00 92.06 85 ILE A C 1
ATOM 733 O O . ILE A 1 85 ? -29.684 -8.859 26.458 1.00 92.06 85 ILE A O 1
ATOM 737 N N . TYR A 1 86 ? -27.706 -8.090 27.197 1.00 91.94 86 TYR A N 1
ATOM 738 C CA . TYR A 1 86 ? -26.861 -9.035 26.468 1.00 91.94 86 TYR A CA 1
ATOM 739 C C . TYR A 1 86 ? -26.569 -10.333 27.249 1.00 91.94 86 TYR A C 1
ATOM 741 O O . TYR A 1 86 ? -25.908 -11.231 26.725 1.00 91.94 86 TYR A O 1
ATOM 749 N N . ASN A 1 87 ? -27.110 -10.478 28.464 1.00 91.88 87 ASN A N 1
ATOM 750 C CA . ASN A 1 87 ? -26.991 -11.670 29.307 1.00 91.88 87 ASN A CA 1
ATOM 751 C C . ASN A 1 87 ? -28.372 -12.271 29.615 1.00 91.88 87 ASN A C 1
ATOM 753 O O . ASN A 1 87 ? -28.820 -12.310 30.761 1.00 91.88 87 ASN A O 1
ATOM 757 N N . SER A 1 88 ? -29.089 -12.691 28.572 1.00 88.75 88 SER A N 1
ATOM 758 C CA . SER A 1 88 ? -30.441 -13.234 28.723 1.00 88.75 88 SER A CA 1
ATOM 759 C C . SER A 1 88 ? -30.437 -14.582 29.468 1.00 88.75 88 SER A C 1
ATOM 761 O O . SER A 1 88 ? -29.722 -15.487 29.037 1.00 88.75 88 SER A O 1
ATOM 763 N N . PRO A 1 89 ? -31.305 -14.787 30.483 1.00 89.25 89 PRO A N 1
ATOM 764 C CA . PRO A 1 89 ? -31.418 -16.059 31.213 1.00 89.25 89 PRO A CA 1
ATOM 765 C C . PRO A 1 89 ? -31.764 -17.276 30.347 1.00 89.25 89 PRO A C 1
ATOM 767 O O . PRO A 1 89 ? -31.581 -18.413 30.770 1.00 89.25 89 PRO A O 1
ATOM 770 N N . PHE A 1 90 ? -32.303 -17.053 29.146 1.00 89.12 90 PHE A N 1
ATOM 771 C CA . PHE A 1 90 ? -32.693 -18.118 28.221 1.00 89.12 90 PHE A CA 1
ATOM 772 C C . PHE A 1 90 ? -31.534 -18.609 27.344 1.00 89.12 90 PHE A C 1
ATOM 774 O O . PHE A 1 90 ? -31.672 -19.613 26.645 1.00 89.12 90 PHE A O 1
ATOM 781 N N . ARG A 1 91 ? -30.397 -17.903 27.347 1.00 89.06 91 ARG A N 1
ATOM 782 C CA . ARG A 1 91 ? -29.182 -18.305 26.634 1.00 89.06 91 ARG A CA 1
ATOM 783 C C . ARG A 1 91 ? -28.237 -19.018 27.600 1.00 89.06 91 ARG A C 1
ATOM 785 O O . ARG A 1 91 ? -28.155 -18.661 28.768 1.00 89.06 91 ARG A O 1
ATOM 792 N N . LYS A 1 92 ? -27.532 -20.038 27.099 1.00 88.38 92 LYS A N 1
ATOM 793 C CA . LYS A 1 92 ? -26.540 -20.790 27.888 1.00 88.38 92 LYS A CA 1
ATOM 794 C C . LYS A 1 92 ? -25.264 -19.982 28.117 1.00 88.38 92 LYS A C 1
ATOM 796 O O . LYS A 1 92 ? -24.731 -20.007 29.219 1.00 88.38 92 LYS A O 1
ATOM 801 N N . ASP A 1 93 ? -24.839 -19.242 27.095 1.00 88.62 93 ASP A N 1
ATOM 802 C CA . ASP A 1 93 ? -23.621 -18.440 27.118 1.00 88.62 93 ASP A CA 1
ATOM 803 C C . ASP A 1 93 ? -23.950 -16.945 26.958 1.00 88.62 93 ASP A C 1
ATOM 805 O O . ASP A 1 93 ? -24.853 -16.595 26.181 1.00 88.62 93 ASP A O 1
ATOM 809 N N . PRO A 1 94 ? -23.234 -16.054 27.671 1.00 88.75 94 PRO A N 1
ATOM 810 C CA . PRO A 1 94 ? -23.390 -14.613 27.523 1.00 88.75 94 PRO A CA 1
ATOM 811 C C . PRO A 1 94 ? -22.922 -14.152 26.138 1.00 88.75 94 PRO A C 1
ATOM 813 O O . PRO A 1 94 ? -21.978 -14.699 25.564 1.00 88.75 94 PRO A O 1
ATOM 816 N N . ASP A 1 95 ? -23.575 -13.122 25.598 1.00 92.12 95 ASP A N 1
ATOM 817 C CA . ASP A 1 95 ? -23.220 -12.576 24.289 1.00 92.12 95 ASP A CA 1
ATOM 818 C C . ASP A 1 95 ? -21.774 -12.028 24.293 1.00 92.12 95 ASP A C 1
ATOM 820 O O . ASP A 1 95 ? -21.338 -11.450 25.299 1.00 92.12 95 ASP A O 1
ATOM 824 N N . PRO A 1 96 ? -21.015 -12.134 23.184 1.00 92.31 96 PRO A N 1
ATOM 825 C CA . PRO A 1 96 ? -19.685 -11.530 23.078 1.00 92.31 96 PRO A CA 1
ATOM 826 C C . PRO A 1 96 ? -19.644 -10.043 23.454 1.00 92.31 96 PRO A C 1
ATOM 828 O O . PRO A 1 96 ? -18.609 -9.541 23.904 1.00 92.31 96 PRO A O 1
ATOM 831 N N . TRP A 1 97 ? -20.757 -9.327 23.279 1.00 92.06 97 TRP A N 1
ATOM 832 C CA . TRP A 1 97 ? -20.877 -7.935 23.686 1.00 92.06 97 TRP A CA 1
ATOM 833 C C . TRP A 1 97 ? -20.892 -7.743 25.208 1.00 92.06 97 TRP A C 1
ATOM 835 O O . TRP A 1 97 ? -20.238 -6.826 25.705 1.00 92.06 97 TRP A O 1
ATOM 845 N N . GLU A 1 98 ? -21.537 -8.637 25.960 1.00 92.75 98 GLU A N 1
ATOM 846 C CA . GLU A 1 98 ? -21.541 -8.614 27.430 1.00 92.75 98 GLU A CA 1
ATOM 847 C C . GLU A 1 98 ? -20.109 -8.740 27.976 1.00 92.75 98 GLU A C 1
ATOM 849 O O . GLU A 1 98 ? -19.687 -7.966 28.835 1.00 92.75 98 GLU A O 1
ATOM 854 N N . LEU A 1 99 ? -19.311 -9.650 27.405 1.00 92.44 99 LEU A N 1
ATOM 855 C CA . LEU A 1 99 ? -17.904 -9.840 27.782 1.00 92.44 99 LEU A CA 1
ATOM 856 C C . LEU A 1 99 ? -17.053 -8.587 27.535 1.00 92.44 99 LEU A C 1
ATOM 858 O O . LEU A 1 99 ? -16.134 -8.289 28.301 1.00 92.44 99 LEU A O 1
ATOM 862 N N . ARG A 1 100 ? -17.336 -7.845 26.459 1.00 92.50 100 ARG A N 1
ATOM 863 C CA . ARG A 1 100 ? -16.649 -6.578 26.164 1.00 92.50 100 ARG A CA 1
ATOM 864 C C . ARG A 1 100 ? -17.063 -5.480 27.129 1.00 92.50 100 ARG A C 1
ATOM 866 O O . ARG A 1 100 ? -16.196 -4.777 27.642 1.00 92.50 100 ARG A O 1
ATOM 873 N N . LEU A 1 101 ? -18.359 -5.360 27.411 1.00 92.50 101 LEU A N 1
ATOM 874 C CA . LEU A 1 101 ? -18.865 -4.396 28.379 1.00 92.50 101 LEU A CA 1
ATOM 875 C C . LEU A 1 101 ? -18.225 -4.614 29.758 1.00 92.50 101 LEU A C 1
ATOM 877 O O . LEU A 1 101 ? -17.801 -3.644 30.375 1.00 92.50 101 LEU A O 1
ATOM 881 N N . GLN A 1 102 ? -18.052 -5.867 30.200 1.00 90.62 102 GLN A N 1
ATOM 882 C CA . GLN A 1 102 ? -17.438 -6.179 31.501 1.00 90.62 102 GLN A CA 1
ATOM 883 C C . GLN A 1 102 ? -15.988 -5.683 31.602 1.00 90.62 102 GLN A C 1
ATOM 885 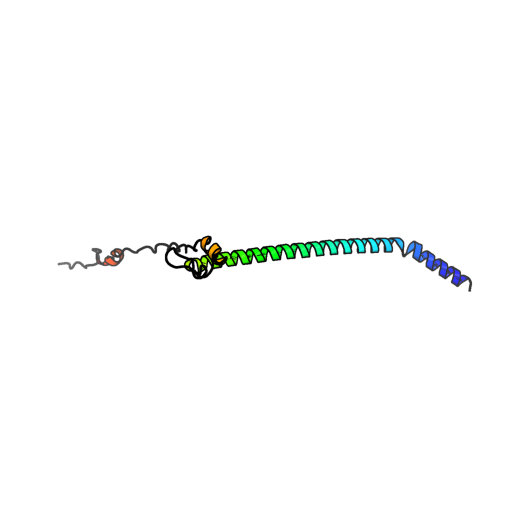O O . GLN A 1 102 ? -15.529 -5.300 32.678 1.00 90.62 102 GLN A O 1
ATOM 890 N N . LYS A 1 103 ? -15.260 -5.668 30.478 1.00 91.19 103 LYS A N 1
ATOM 891 C CA . LYS A 1 103 ? -13.893 -5.131 30.390 1.00 91.19 103 LYS A CA 1
ATOM 892 C C . LYS A 1 103 ? -13.868 -3.603 30.293 1.00 91.19 103 LYS A C 1
ATOM 894 O O . LYS A 1 103 ? -12.860 -2.980 30.637 1.00 91.19 103 LYS A O 1
ATOM 899 N N . ALA A 1 104 ? -14.941 -2.990 29.798 1.00 91.31 104 ALA A N 1
ATOM 900 C CA . ALA A 1 104 ? -15.001 -1.563 29.535 1.00 91.31 104 ALA A CA 1
ATOM 901 C C . ALA A 1 104 ? -15.116 -0.762 30.840 1.00 91.31 104 ALA A C 1
ATOM 903 O O . ALA A 1 104 ? -16.038 -0.931 31.633 1.00 91.31 104 ALA A O 1
ATOM 904 N N . LYS A 1 105 ? -14.188 0.179 31.047 1.00 86.06 105 LYS A N 1
ATOM 905 C CA . LYS A 1 105 ? -14.289 1.151 32.142 1.00 86.06 105 LYS A CA 1
ATOM 906 C C . LYS A 1 105 ? -15.171 2.325 31.703 1.00 86.06 105 LYS A C 1
ATOM 908 O O . LYS A 1 105 ? -14.963 2.833 30.596 1.00 86.06 105 LYS A O 1
ATOM 913 N N . PRO A 1 106 ? -16.115 2.786 32.542 1.00 85.56 106 PRO A N 1
ATOM 914 C CA . PRO A 1 106 ? -16.951 3.931 32.207 1.00 85.56 106 PRO A CA 1
ATOM 915 C C . PRO A 1 106 ? -16.086 5.162 31.937 1.00 85.56 106 PRO A C 1
ATOM 917 O O . PRO A 1 106 ? -15.062 5.373 32.595 1.00 85.56 106 PRO A O 1
ATOM 920 N N . LEU A 1 107 ? -16.499 5.994 30.975 1.00 79.38 107 LEU A N 1
ATOM 921 C CA . LEU A 1 107 ? -15.868 7.297 30.789 1.00 79.38 107 LEU A CA 1
ATOM 922 C C . LEU A 1 107 ? -16.182 8.152 32.017 1.00 79.38 107 LEU A C 1
ATOM 924 O O . LEU A 1 107 ? -17.288 8.666 32.173 1.00 79.38 107 LEU A O 1
ATOM 928 N N . THR A 1 108 ? -15.202 8.323 32.896 1.00 74.06 108 THR A N 1
ATOM 929 C CA . THR A 1 108 ? -15.288 9.331 33.944 1.00 74.06 108 THR A CA 1
ATOM 930 C C . THR A 1 108 ? -15.231 10.691 33.266 1.00 74.06 108 THR A C 1
ATOM 932 O O . THR A 1 108 ? -14.174 11.087 32.771 1.00 74.06 108 THR A O 1
ATOM 935 N N . SER A 1 109 ? -16.354 11.411 33.227 1.00 67.88 109 SER A N 1
ATOM 936 C CA . SER A 1 109 ? -16.332 12.830 32.886 1.00 67.88 109 SER A CA 1
ATOM 937 C C . SER A 1 109 ? -15.423 13.509 33.901 1.00 67.88 109 SER A C 1
ATOM 939 O O . SER A 1 109 ? -15.803 13.653 35.065 1.00 67.88 109 SER A O 1
ATOM 941 N N . GLN A 1 110 ? -14.217 13.910 33.493 1.00 65.44 110 GLN A N 1
ATOM 942 C CA . GLN A 1 110 ? -13.454 14.863 34.284 1.00 65.44 110 GLN A CA 1
ATOM 943 C C . GLN A 1 110 ? -14.356 16.085 34.414 1.00 65.44 110 GLN A C 1
ATOM 945 O O . GLN A 1 110 ? -14.596 16.787 33.434 1.00 65.44 110 GLN A O 1
ATOM 950 N N . ARG A 1 111 ? -14.923 16.302 35.610 1.00 60.94 111 ARG A N 1
ATOM 951 C CA . ARG A 1 111 ? -15.542 17.584 35.942 1.00 60.94 111 ARG A CA 1
ATOM 952 C C . ARG A 1 111 ? -14.495 18.619 35.574 1.00 60.94 111 ARG A C 1
ATOM 954 O O . ARG A 1 111 ? -13.407 18.602 36.155 1.00 60.94 111 ARG A O 1
ATOM 961 N N . SER A 1 112 ? -14.793 19.456 34.579 1.00 62.94 112 SER A N 1
ATOM 962 C CA . SER A 1 112 ? -13.983 20.633 34.299 1.00 62.94 112 SER A CA 1
ATOM 963 C C . SER A 1 112 ? -13.753 21.284 35.652 1.00 62.94 112 SER A C 1
ATOM 965 O O . SER A 1 112 ? -14.740 21.565 36.338 1.00 62.94 112 SER A O 1
ATOM 967 N N . LYS A 1 113 ? -12.494 21.424 36.087 1.00 65.69 113 LYS A N 1
ATOM 968 C CA . LYS A 1 113 ? -12.193 22.194 37.291 1.00 65.69 113 LYS A CA 1
ATOM 969 C C . LYS A 1 113 ? -12.752 23.580 37.012 1.00 65.69 113 LYS A C 1
ATOM 971 O O . LYS A 1 113 ? -12.160 24.338 36.247 1.00 65.69 113 LYS A O 1
ATOM 976 N N . VAL A 1 114 ? -13.955 23.842 37.517 1.00 64.62 114 VAL A N 1
ATOM 977 C CA . VAL A 1 114 ? -14.569 25.158 37.478 1.00 64.62 114 VAL A CA 1
ATOM 978 C C . VAL A 1 114 ? -13.527 26.021 38.159 1.00 64.62 114 VAL A C 1
ATOM 980 O O . VAL A 1 114 ? -13.199 25.770 39.314 1.00 64.62 114 VAL A O 1
ATOM 983 N N . LYS A 1 115 ? -12.889 26.926 37.409 1.00 64.38 115 LYS A N 1
ATOM 984 C CA . LYS A 1 115 ? -12.025 27.927 38.028 1.00 64.38 115 LYS A CA 1
ATOM 985 C C . LYS A 1 115 ? -12.923 28.617 39.040 1.00 64.38 115 LYS A C 1
ATOM 987 O O . LYS A 1 115 ? -13.945 29.164 38.620 1.00 64.38 115 LYS A O 1
ATOM 992 N N . ASP A 1 116 ? -12.602 28.491 40.325 1.00 62.81 116 ASP A N 1
ATOM 993 C CA . ASP A 1 116 ? -13.355 29.133 41.392 1.00 62.81 116 ASP A CA 1
ATOM 994 C C . ASP A 1 116 ? -13.528 30.596 40.996 1.00 62.81 116 ASP A C 1
ATOM 996 O O . ASP A 1 116 ? -12.562 31.359 40.918 1.00 62.81 116 ASP A O 1
ATOM 1000 N N . LYS A 1 117 ? -14.758 30.975 40.631 1.00 63.25 117 LYS A N 1
ATOM 1001 C CA . LYS A 1 117 ? -15.088 32.384 40.478 1.00 63.25 117 LYS A CA 1
ATOM 1002 C C . LYS A 1 117 ? -14.853 32.967 41.860 1.00 63.25 117 LYS A C 1
ATOM 1004 O O . LYS A 1 117 ? -15.466 32.501 42.816 1.00 63.25 117 LYS A O 1
ATOM 1009 N N . HIS A 1 118 ? -13.924 33.916 41.946 1.00 61.06 118 HIS A N 1
ATOM 1010 C CA . HIS A 1 118 ? -13.612 34.656 43.159 1.00 61.06 118 HIS A CA 1
ATOM 1011 C C . HIS A 1 118 ? -14.928 35.062 43.828 1.00 61.06 118 HIS A C 1
ATOM 1013 O O . HIS A 1 118 ? -15.660 35.903 43.303 1.00 61.06 118 HIS A O 1
ATOM 1019 N N . TRP A 1 119 ? -15.261 34.422 44.949 1.00 58.97 119 TRP A N 1
ATOM 1020 C CA . TRP A 1 119 ? -16.420 34.802 45.739 1.00 58.97 119 TRP A CA 1
ATOM 1021 C C . TRP A 1 119 ? -16.134 36.197 46.275 1.00 58.97 119 TRP A C 1
ATOM 1023 O O . TRP A 1 119 ? -15.280 36.386 47.138 1.00 58.97 119 TRP A O 1
ATOM 1033 N N . VAL A 1 120 ? -16.794 37.202 45.706 1.00 66.06 120 VAL A N 1
ATOM 1034 C CA . VAL A 1 120 ? -16.809 38.533 46.301 1.00 66.06 120 VAL A CA 1
ATOM 1035 C C . VAL A 1 120 ? -17.550 38.385 47.627 1.00 66.06 120 VAL A C 1
ATOM 1037 O O . VAL A 1 120 ? -18.716 37.990 47.646 1.00 66.06 120 VAL A O 1
ATOM 1040 N N . SER A 1 121 ? -16.833 38.606 48.732 1.00 67.44 121 SER A N 1
ATOM 1041 C CA . SER A 1 121 ? -17.391 38.521 50.080 1.00 67.44 121 SER A CA 1
ATOM 1042 C C . SER A 1 121 ? -18.635 39.410 50.169 1.00 67.44 121 SER A C 1
ATOM 1044 O O . SER A 1 121 ? -18.553 40.574 49.775 1.00 67.44 121 SER A O 1
ATOM 1046 N N . PRO A 1 122 ? -19.765 38.926 50.716 1.00 63.12 122 PRO A N 1
ATOM 1047 C CA . PRO A 1 122 ? -20.965 39.740 50.913 1.00 63.12 122 PRO A CA 1
ATOM 1048 C C . PRO A 1 122 ? -20.691 41.052 51.667 1.00 63.12 122 PRO A C 1
ATOM 1050 O O . PRO A 1 122 ? -21.403 42.033 51.479 1.00 63.12 122 PRO A O 1
ATOM 1053 N N . ASN A 1 123 ? -19.617 41.095 52.463 1.00 63.41 123 ASN A N 1
ATOM 1054 C CA . ASN A 1 123 ? -19.211 42.277 53.216 1.00 63.41 123 ASN A CA 1
ATOM 1055 C C . ASN A 1 123 ? -18.646 43.414 52.351 1.00 63.41 123 ASN A C 1
ATOM 1057 O O . ASN A 1 123 ? -18.609 44.543 52.828 1.00 63.41 123 ASN A O 1
ATOM 1061 N N . SER A 1 124 ? -18.240 43.172 51.098 1.00 62.09 124 SER A N 1
ATOM 1062 C CA . SER A 1 124 ? -17.833 44.269 50.203 1.00 62.09 124 SER A CA 1
ATOM 1063 C C . SER A 1 124 ? -19.016 45.142 49.774 1.00 62.09 124 SER A C 1
ATOM 1065 O O . SER A 1 124 ? -18.813 46.251 49.303 1.00 62.09 124 SER A O 1
ATOM 1067 N N . TRP A 1 125 ? -20.252 44.658 49.929 1.00 58.62 125 TRP A N 1
ATOM 1068 C CA . TRP A 1 125 ? -21.466 45.434 49.662 1.00 58.62 125 TRP A CA 1
ATOM 1069 C C . TRP A 1 125 ? -21.868 46.334 50.840 1.00 58.62 125 TRP A C 1
ATOM 1071 O O . TRP A 1 125 ? -22.749 47.176 50.697 1.00 58.62 125 TRP A O 1
ATOM 1081 N N . LEU A 1 126 ? -21.218 46.185 52.001 1.00 60.25 126 LEU A N 1
ATOM 1082 C CA . LEU A 1 126 ? -21.496 46.951 53.219 1.00 60.25 126 LEU A CA 1
ATOM 1083 C C . LEU A 1 126 ? -20.667 48.244 53.329 1.00 60.25 126 LEU A C 1
ATOM 1085 O O . LEU A 1 126 ? -20.519 48.773 54.432 1.00 60.25 126 LEU A O 1
ATOM 1089 N N . GLU A 1 127 ? -20.169 48.811 52.222 1.00 54.03 127 GLU A N 1
ATOM 1090 C CA . GLU A 1 127 ? -19.468 50.114 52.226 1.00 54.03 127 GLU A CA 1
ATOM 1091 C C . GLU A 1 127 ? -20.309 51.268 52.823 1.00 54.03 127 GLU A C 1
ATOM 1093 O O . GLU A 1 127 ? -19.765 52.301 53.221 1.00 54.03 127 GLU A O 1
ATOM 1098 N N . CYS A 1 128 ? -21.617 51.063 53.023 1.00 51.97 128 CYS A N 1
ATOM 1099 C CA . CYS A 1 128 ? -22.497 51.940 53.802 1.00 51.97 128 CYS A CA 1
ATOM 1100 C C . CYS A 1 128 ? -22.195 51.991 55.317 1.00 51.97 128 CYS A C 1
ATOM 1102 O O . CYS A 1 128 ? -22.831 52.762 56.026 1.00 51.97 128 CYS A O 1
ATOM 1104 N N . THR A 1 129 ? -21.244 51.205 55.833 1.00 55.12 129 THR A N 1
ATOM 1105 C CA . THR A 1 129 ? -20.780 51.288 57.236 1.00 55.12 129 THR A CA 1
ATOM 1106 C C . THR A 1 129 ? -19.516 52.128 57.416 1.00 55.12 129 THR A C 1
ATOM 1108 O O . THR A 1 129 ? -19.053 52.303 58.545 1.00 55.12 129 THR A O 1
ATOM 1111 N N . SER A 1 130 ? -18.952 52.700 56.341 1.00 57.09 130 SER A N 1
ATOM 1112 C CA . SER A 1 130 ? -17.822 53.614 56.503 1.00 57.09 130 SER A CA 1
ATOM 1113 C C . SER A 1 130 ? -18.276 54.873 57.254 1.00 57.09 130 SER A C 1
ATOM 1115 O O . SER A 1 130 ? -19.229 55.553 56.862 1.00 57.09 130 SER A O 1
ATOM 1117 N N . ALA A 1 131 ? -17.570 55.204 58.339 1.00 56.41 131 ALA A N 1
ATOM 1118 C CA . ALA A 1 131 ? -17.849 56.324 59.249 1.00 56.41 131 ALA A CA 1
ATOM 1119 C C . ALA A 1 131 ? -17.822 57.727 58.593 1.00 56.41 131 ALA A C 1
ATOM 1121 O O . ALA A 1 131 ? -17.925 58.736 59.283 1.00 56.41 131 ALA A O 1
ATOM 1122 N N . ARG A 1 132 ? -17.666 57.804 57.265 1.00 57.00 132 ARG A N 1
ATOM 1123 C CA . ARG A 1 132 ? -17.640 59.035 56.462 1.00 57.00 132 ARG A CA 1
ATOM 1124 C C . ARG A 1 132 ? -18.983 59.389 55.813 1.00 57.00 132 ARG A C 1
ATOM 1126 O O . ARG A 1 132 ? -19.060 60.409 55.140 1.00 57.00 132 ARG A O 1
ATOM 1133 N N . SER A 1 133 ? -20.019 58.569 55.982 1.00 56.34 133 SER A N 1
ATOM 1134 C CA . SER A 1 133 ? -21.297 58.710 55.264 1.00 56.34 133 SER A CA 1
ATOM 1135 C C . SER A 1 133 ? -22.375 59.531 55.989 1.00 56.34 133 SER A C 1
ATOM 1137 O O . SER A 1 133 ? -23.409 59.815 55.390 1.00 56.34 133 SER A O 1
ATOM 1139 N N . PHE A 1 134 ? -22.139 59.983 57.226 1.00 52.69 134 PHE A N 1
ATOM 1140 C CA . PHE A 1 134 ? -23.076 60.860 57.939 1.00 52.69 134 PHE A CA 1
ATOM 1141 C C . PHE A 1 134 ? -22.523 62.290 58.056 1.00 52.69 134 PHE A C 1
ATOM 1143 O O . PHE A 1 134 ? -21.462 62.473 58.660 1.00 52.69 134 PHE A O 1
ATOM 1150 N N . PRO A 1 135 ? -23.211 63.318 57.521 1.00 61.44 135 PRO A N 1
ATOM 1151 C CA . PRO A 1 135 ? -22.841 64.704 57.776 1.00 61.44 135 PRO A CA 1
ATOM 1152 C C . PRO A 1 135 ? -23.062 65.022 59.262 1.00 61.44 135 PRO A C 1
ATOM 1154 O O . PRO A 1 135 ? -24.160 64.843 59.789 1.00 61.44 135 PRO A O 1
ATOM 1157 N N . ARG A 1 136 ? -22.012 65.479 59.956 1.00 57.78 136 ARG A N 1
ATOM 1158 C CA . ARG A 1 136 ? -22.141 66.046 61.306 1.00 57.78 136 ARG A CA 1
ATOM 1159 C C . ARG A 1 136 ? -22.896 67.371 61.199 1.00 57.78 136 ARG A C 1
ATOM 1161 O O . ARG A 1 136 ? -22.427 68.277 60.522 1.00 57.78 136 ARG A O 1
ATOM 1168 N N . SER A 1 137 ? -24.037 67.486 61.872 1.00 53.81 137 SER A N 1
ATOM 1169 C CA . SER A 1 137 ? -24.653 68.782 62.159 1.00 53.81 137 SER A CA 1
ATOM 1170 C C . SER A 1 137 ? -23.825 69.482 63.239 1.00 53.81 137 SER A C 1
ATOM 1172 O O . SER A 1 137 ? -23.704 68.955 64.348 1.00 53.81 137 SER A O 1
ATOM 1174 N N . GLU A 1 138 ? -23.224 70.622 62.917 1.00 52.47 138 GLU A N 1
ATOM 1175 C CA . GLU A 1 138 ? -22.596 71.502 63.907 1.00 52.47 138 GLU A CA 1
ATOM 1176 C C . GLU A 1 138 ? -23.695 72.241 64.693 1.00 52.47 138 GLU A C 1
ATOM 1178 O O . GLU A 1 138 ? -24.684 72.686 64.106 1.00 52.47 138 GLU A O 1
ATOM 1183 N N . VAL A 1 139 ? -23.540 72.297 66.020 1.00 45.38 139 VAL A N 1
ATOM 1184 C CA . VAL A 1 139 ? -24.334 73.107 66.963 1.00 45.38 139 VAL A CA 1
ATOM 1185 C C . VAL A 1 139 ? -23.477 74.284 67.389 1.00 45.38 139 VAL A C 1
ATOM 1187 O O . VAL A 1 139 ? -22.281 74.029 67.665 1.00 45.38 139 VAL A O 1
#